Protein AF-A0A4W3HKN1-F1 (afdb_monomer)

Secondary structure (DSSP, 8-state):
-PPPP-----BGGG--HHHHHHHHHHHHHHTHHHHHHHHHHSTTS---HHHHHHHHHGGGSTT--HHHHHHHHHHHTT-BHHHHHHHHHHTT-HHHHHHHHTT-

Sequence (104 aa):
MAEIPHVPSLNISHLNEPLLNKLSHLLDQSGWRKLAEMASADKRFKISSEELNNCSLKVLTPEGSPTRNFLRLMADRGMTLRDLSGYLQALDHAEAIQLFRSAG

Radius of gyration: 13.01 Å; Cα contacts (8 Å, |Δi|>4): 102; chains: 1; bounding box: 37×24×34 Å

InterPro domains:
  IPR011029 Death-like domain superfamily [G3DSA:1.10.533.10] (11-104)
  IPR011029 Death-like domain superfamily [SSF47986] (7-101)

Nearest PDB structures (foldseek):
  8j5i-assembly1_B-2  TM=8.547E-01  e=3.532E-05  Homo sapiens
  1wh4-assembly1_A  TM=7.678E-01  e=7.095E-03  Mus musculus
  1d2z-assembly1_A  TM=8.800E-01  e=3.672E-02  Drosophila melanogaster

Foldseek 3Di:
DDDDPDQDQAQLVPDDPVLLVVLLVVCLVPNQVVLLVVLLVDPLSNDDPVQLVVLVCQVVPPPGGSNSSSSVSVSVSSRGSVNSLVSCVVVVVVVNNVSSVVVD

pLDDT: mean 81.12, std 12.62, range [35.62, 91.94]

Solvent-accessible surface area (backbone atoms only — not comparable to full-atom values): 5939 Å² total; per-residue (Å²): 130,83,80,75,75,86,61,56,78,46,47,48,74,74,56,54,68,74,60,50,50,55,48,26,58,54,27,62,75,71,41,42,65,63,49,48,56,57,40,32,72,38,84,74,48,57,62,53,75,64,57,53,48,58,20,57,55,25,61,79,39,99,87,35,48,29,30,53,48,46,51,49,61,36,25,79,57,61,37,21,44,39,59,54,46,52,53,35,57,75,67,68,37,60,70,64,51,50,55,63,64,71,72,110

Structure (mmCIF, N/CA/C/O backbone):
data_AF-A0A4W3HKN1-F1
#
_entry.id   AF-A0A4W3HKN1-F1
#
loop_
_atom_site.group_PDB
_atom_site.id
_atom_site.type_symbol
_atom_site.label_atom_id
_atom_site.label_alt_id
_atom_site.label_comp_id
_atom_site.label_asym_id
_atom_site.label_entity_id
_atom_site.label_seq_id
_atom_site.pdbx_PDB_ins_code
_atom_site.Cartn_x
_atom_site.Cartn_y
_atom_site.Cartn_z
_atom_site.occupancy
_atom_site.B_iso_or_equiv
_atom_site.auth_seq_id
_atom_site.auth_comp_id
_atom_site.auth_asym_id
_atom_site.auth_atom_id
_atom_site.pdbx_PDB_model_num
ATOM 1 N N . MET A 1 1 ? -19.415 9.904 -20.581 1.00 35.62 1 MET A N 1
ATOM 2 C CA . MET A 1 1 ? -19.109 9.158 -19.341 1.00 35.62 1 MET A CA 1
ATOM 3 C C . MET A 1 1 ? -18.158 8.050 -19.747 1.00 35.62 1 MET A C 1
ATOM 5 O O . MET A 1 1 ? -18.570 7.209 -20.528 1.00 35.62 1 MET A O 1
ATOM 9 N N . ALA A 1 2 ? -16.877 8.130 -19.384 1.00 39.12 2 ALA A N 1
ATOM 10 C CA . ALA A 1 2 ? -15.918 7.098 -19.774 1.00 39.12 2 ALA A CA 1
ATOM 11 C C . ALA A 1 2 ? -16.242 5.817 -18.998 1.00 39.12 2 ALA A C 1
ATOM 13 O O . ALA A 1 2 ? -16.227 5.832 -17.767 1.00 39.12 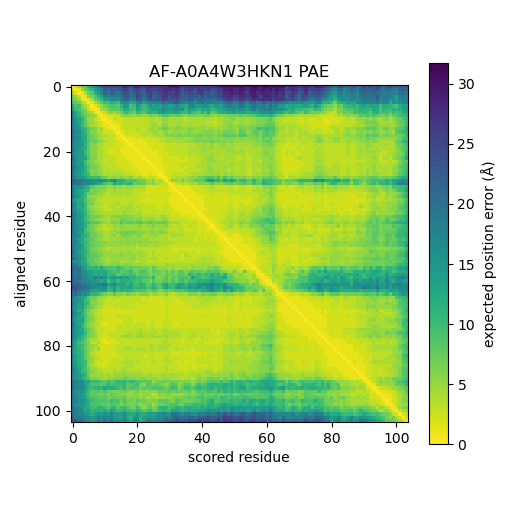2 ALA A O 1
ATOM 14 N N . GLU A 1 3 ? -16.583 4.744 -19.710 1.00 41.31 3 GLU A N 1
ATOM 15 C CA . GLU A 1 3 ? -16.674 3.410 -19.126 1.00 41.31 3 GLU A CA 1
ATOM 16 C C . GLU A 1 3 ? -15.322 3.084 -18.494 1.00 41.31 3 GLU A C 1
ATOM 18 O O . GLU A 1 3 ? -14.282 3.085 -19.155 1.00 41.31 3 GLU A O 1
ATOM 23 N N . ILE A 1 4 ? -15.325 2.879 -17.179 1.00 52.12 4 ILE A N 1
ATOM 24 C CA . ILE A 1 4 ? -14.143 2.408 -16.470 1.00 52.12 4 ILE A CA 1
ATOM 25 C C . ILE A 1 4 ? -13.943 0.966 -16.954 1.00 52.12 4 ILE A C 1
ATOM 27 O O . ILE A 1 4 ? -14.841 0.150 -16.727 1.00 52.12 4 ILE A O 1
ATOM 31 N N . PRO A 1 5 ? -12.828 0.631 -17.635 1.00 55.44 5 PRO A N 1
ATOM 32 C CA . PRO A 1 5 ? -12.578 -0.742 -18.055 1.00 55.44 5 PRO A CA 1
ATOM 33 C C . PRO A 1 5 ? -12.685 -1.654 -16.832 1.00 55.44 5 PRO A C 1
ATOM 35 O O . PRO A 1 5 ? -12.245 -1.275 -15.745 1.00 55.44 5 PRO A O 1
ATOM 38 N N . HIS A 1 6 ? -13.325 -2.815 -16.991 1.00 59.97 6 HIS A N 1
ATOM 39 C CA . HIS A 1 6 ? -13.639 -3.729 -15.896 1.00 59.97 6 HIS A CA 1
ATOM 40 C C . HIS A 1 6 ? -12.369 -4.155 -15.150 1.00 59.97 6 HIS A C 1
ATOM 42 O O . HIS A 1 6 ? -11.728 -5.140 -15.502 1.00 59.97 6 HIS A O 1
ATOM 48 N N . VAL A 1 7 ? -12.019 -3.430 -14.086 1.00 65.25 7 VAL A N 1
ATOM 49 C CA . VAL A 1 7 ? -10.973 -3.866 -13.167 1.00 65.25 7 VAL A CA 1
ATOM 50 C C . VAL A 1 7 ? -11.497 -5.125 -12.467 1.00 65.25 7 VAL A C 1
ATOM 52 O O . VAL A 1 7 ? -12.589 -5.080 -11.867 1.00 65.25 7 VAL A O 1
ATOM 55 N N . PRO A 1 8 ? -10.777 -6.257 -12.564 1.00 68.38 8 PRO A N 1
ATOM 56 C CA . PRO A 1 8 ? -11.217 -7.504 -11.964 1.00 68.38 8 PRO A CA 1
ATOM 57 C C . PRO A 1 8 ? -11.329 -7.337 -10.446 1.00 68.38 8 PRO A C 1
ATOM 59 O O . PRO A 1 8 ? -10.481 -6.721 -9.804 1.00 68.38 8 PRO A O 1
ATOM 62 N N . SER A 1 9 ? -12.367 -7.916 -9.844 1.00 76.69 9 SER A N 1
ATOM 63 C CA . SER A 1 9 ? -12.531 -7.993 -8.383 1.00 76.69 9 SER A CA 1
ATOM 64 C C . SER A 1 9 ? -11.643 -9.078 -7.758 1.00 76.69 9 SER A C 1
ATOM 66 O O . SER A 1 9 ? -12.001 -9.686 -6.754 1.00 76.69 9 SER A O 1
ATOM 68 N N . LEU A 1 10 ? -10.500 -9.358 -8.385 1.00 86.12 10 LEU A N 1
ATOM 69 C CA . LEU A 1 10 ? -9.534 -10.342 -7.926 1.00 86.12 10 LEU A CA 1
ATOM 70 C C . LEU A 1 10 ? -8.828 -9.805 -6.678 1.00 86.12 10 LEU A C 1
ATOM 72 O O . LEU A 1 10 ? -8.497 -8.618 -6.623 1.00 86.12 10 LEU A O 1
ATOM 76 N N . ASN A 1 11 ? -8.596 -10.668 -5.688 1.00 89.12 11 ASN A N 1
ATOM 77 C CA . ASN A 1 11 ? -7.795 -10.298 -4.525 1.00 89.12 11 ASN A CA 1
ATOM 78 C C . ASN A 1 11 ? -6.385 -9.896 -4.986 1.00 89.12 11 ASN A C 1
ATOM 80 O O . ASN A 1 11 ? -5.788 -10.556 -5.840 1.00 89.12 11 ASN A O 1
ATOM 84 N N . ILE A 1 12 ? -5.851 -8.816 -4.417 1.00 89.00 12 ILE A N 1
ATOM 85 C CA . ILE A 1 12 ? -4.508 -8.329 -4.738 1.00 89.00 12 ILE A CA 1
ATOM 86 C C . ILE A 1 12 ? -3.398 -9.346 -4.410 1.00 89.00 12 ILE A C 1
ATOM 88 O O . ILE A 1 12 ? -2.309 -9.236 -4.966 1.00 89.00 12 ILE A O 1
ATOM 92 N N . SER A 1 13 ? -3.653 -10.370 -3.585 1.00 86.75 13 SER A N 1
ATOM 93 C CA . SER A 1 13 ? -2.716 -11.488 -3.374 1.00 86.75 13 SER A CA 1
ATOM 94 C C . SER A 1 13 ? -2.425 -12.295 -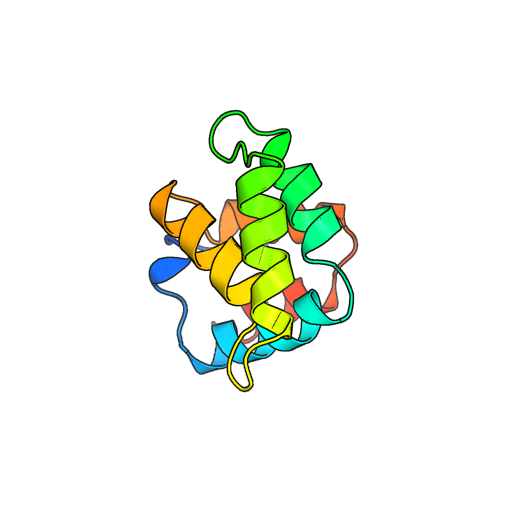4.642 1.00 86.75 13 SER A C 1
ATOM 96 O O . SER A 1 13 ? -1.399 -12.963 -4.704 1.00 86.75 13 SER A O 1
ATOM 98 N N . HIS A 1 14 ? -3.303 -12.246 -5.649 1.00 86.00 14 HIS A N 1
ATOM 99 C CA . HIS A 1 14 ? -3.138 -12.976 -6.910 1.00 86.00 14 HIS A CA 1
ATOM 100 C C . HIS A 1 14 ? -2.454 -12.125 -7.994 1.00 86.00 14 HIS A C 1
ATOM 102 O O . HIS A 1 14 ? -2.374 -12.542 -9.151 1.00 86.00 14 HIS A O 1
ATOM 108 N N . LEU A 1 15 ? -1.985 -10.918 -7.652 1.00 84.06 15 LEU A N 1
ATOM 109 C CA . LEU A 1 15 ? -1.191 -10.102 -8.565 1.00 84.06 15 LEU A CA 1
ATOM 110 C C . LEU A 1 15 ? 0.085 -10.848 -8.957 1.00 84.06 15 LEU A C 1
ATOM 112 O O . LEU A 1 15 ? 0.769 -11.426 -8.114 1.00 84.06 15 LEU A O 1
ATOM 116 N N . ASN A 1 16 ? 0.424 -10.804 -10.245 1.00 84.88 16 ASN A N 1
ATOM 117 C CA . ASN A 1 16 ? 1.685 -11.368 -10.700 1.00 84.88 16 ASN A CA 1
ATOM 118 C C . ASN A 1 16 ? 2.873 -10.558 -10.150 1.00 84.88 16 ASN A C 1
ATOM 120 O O . ASN A 1 16 ? 2.792 -9.348 -9.918 1.00 84.88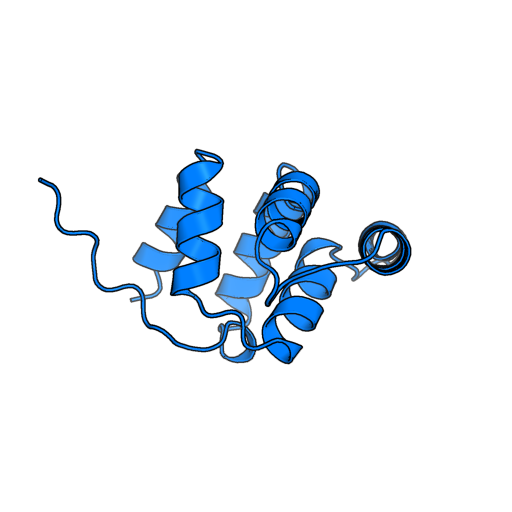 16 ASN A O 1
ATOM 124 N N . GLU A 1 17 ? 3.993 -11.247 -9.955 1.00 85.44 17 GLU A N 1
ATOM 125 C CA . GLU A 1 17 ? 5.176 -10.669 -9.322 1.00 85.44 17 GLU A CA 1
ATOM 126 C C . GLU A 1 17 ? 5.757 -9.454 -10.079 1.00 85.44 17 GLU A C 1
ATOM 128 O O . GLU A 1 17 ? 6.090 -8.461 -9.429 1.00 85.44 17 GLU A O 1
ATOM 133 N N . PRO A 1 18 ? 5.826 -9.436 -11.430 1.00 85.00 18 PRO A N 1
ATOM 134 C CA . PRO A 1 18 ? 6.298 -8.263 -12.169 1.00 85.00 18 PRO A CA 1
ATOM 135 C C . PRO A 1 18 ? 5.437 -7.010 -11.958 1.00 85.00 18 PRO A C 1
ATOM 137 O O . PRO A 1 18 ? 5.976 -5.909 -11.820 1.00 85.00 18 PRO A O 1
ATOM 140 N N . LEU A 1 19 ? 4.109 -7.158 -11.927 1.00 83.56 19 LEU A N 1
ATOM 141 C CA . LEU A 1 19 ? 3.176 -6.057 -11.688 1.00 83.56 19 LEU A CA 1
ATOM 142 C C . LEU A 1 19 ? 3.271 -5.569 -10.243 1.00 83.56 19 LEU A C 1
ATOM 144 O O . LEU A 1 19 ? 3.389 -4.364 -10.016 1.00 83.56 19 LEU A O 1
ATOM 148 N N . LEU A 1 20 ? 3.291 -6.496 -9.280 1.00 84.75 20 LEU A N 1
ATOM 149 C CA . LEU A 1 20 ? 3.474 -6.174 -7.867 1.00 84.75 20 LEU A CA 1
ATOM 150 C C . LEU A 1 20 ? 4.779 -5.402 -7.646 1.00 84.75 20 LEU A C 1
ATOM 152 O O . LEU A 1 20 ? 4.790 -4.422 -6.904 1.00 84.75 20 LEU A O 1
ATOM 156 N N . ASN A 1 21 ? 5.861 -5.789 -8.325 1.00 86.75 21 ASN A N 1
ATOM 157 C CA . ASN A 1 21 ? 7.152 -5.124 -8.200 1.00 86.75 21 ASN A CA 1
ATOM 158 C C . ASN A 1 21 ? 7.128 -3.682 -8.729 1.00 86.75 21 ASN A C 1
ATOM 160 O O . ASN A 1 21 ? 7.593 -2.772 -8.046 1.00 86.75 21 ASN A O 1
ATOM 164 N N . LYS A 1 22 ? 6.535 -3.454 -9.910 1.00 86.50 22 LYS A N 1
ATOM 165 C CA . LYS A 1 22 ? 6.390 -2.105 -10.488 1.00 86.50 22 LYS A CA 1
ATOM 166 C C . LYS A 1 22 ? 5.521 -1.197 -9.617 1.00 86.50 22 LYS A C 1
ATOM 168 O O . LYS A 1 22 ? 5.907 -0.063 -9.346 1.00 86.50 22 LYS A O 1
ATOM 173 N N . LEU A 1 23 ? 4.379 -1.706 -9.149 1.00 85.56 23 LEU A N 1
ATOM 174 C CA . LEU A 1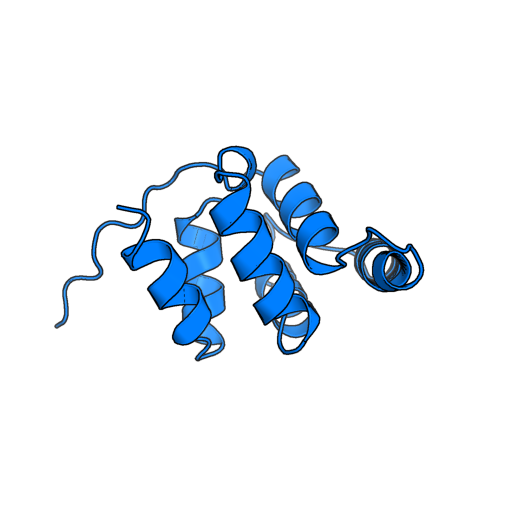 23 ? 3.482 -0.974 -8.247 1.00 85.56 23 LEU A CA 1
ATOM 175 C C . LEU A 1 23 ? 4.182 -0.603 -6.944 1.00 85.56 23 LEU A C 1
ATOM 177 O O . LEU A 1 23 ? 4.092 0.536 -6.496 1.00 85.56 23 LEU A O 1
ATOM 181 N N . SER A 1 24 ? 4.900 -1.562 -6.364 1.00 87.88 24 SER A N 1
ATOM 182 C CA . SER A 1 24 ? 5.632 -1.358 -5.118 1.00 87.88 24 SER A CA 1
ATOM 183 C C . SER A 1 24 ? 6.699 -0.283 -5.272 1.00 87.88 24 SER A C 1
ATOM 185 O O . SER A 1 24 ? 6.751 0.630 -4.459 1.00 87.88 24 SER A O 1
ATOM 187 N N . HIS A 1 25 ? 7.471 -0.318 -6.360 1.00 86.50 25 HIS A N 1
ATOM 188 C CA . HIS A 1 25 ? 8.479 0.701 -6.641 1.00 86.50 25 HIS A CA 1
ATOM 189 C C . HIS A 1 25 ? 7.873 2.107 -6.793 1.00 86.50 25 HIS A C 1
ATOM 191 O O . HIS A 1 25 ? 8.409 3.066 -6.242 1.00 86.50 25 HIS A O 1
ATOM 197 N N . LEU A 1 26 ? 6.754 2.249 -7.514 1.00 86.38 26 LEU A N 1
ATOM 198 C CA . LEU A 1 26 ? 6.086 3.549 -7.673 1.00 86.38 26 LEU A CA 1
ATOM 199 C C . LEU A 1 26 ? 5.563 4.096 -6.337 1.00 86.38 26 LEU A C 1
ATOM 201 O O . LEU A 1 26 ? 5.760 5.269 -6.006 1.00 86.38 26 LEU A O 1
ATOM 205 N N . LEU A 1 27 ? 4.885 3.248 -5.562 1.00 86.44 27 LEU A N 1
ATOM 206 C CA . LEU A 1 27 ? 4.192 3.663 -4.343 1.00 86.44 27 LEU A CA 1
ATOM 207 C C . LEU A 1 27 ? 5.130 3.851 -3.151 1.00 86.44 27 LEU A C 1
ATOM 209 O O . LEU A 1 27 ? 4.864 4.733 -2.326 1.00 86.44 27 LEU A O 1
ATOM 213 N N . ASP A 1 28 ? 6.235 3.104 -3.092 1.00 86.81 28 ASP A N 1
ATOM 214 C CA . ASP A 1 28 ? 7.283 3.286 -2.083 1.00 86.81 28 ASP A CA 1
ATOM 215 C C . ASP A 1 28 ? 7.883 4.692 -2.150 1.00 86.81 28 ASP A C 1
ATOM 217 O O . ASP A 1 28 ? 8.190 5.279 -1.113 1.00 86.81 28 ASP A O 1
ATOM 221 N N . GLN A 1 29 ? 7.987 5.259 -3.356 1.00 80.12 29 GLN A N 1
ATOM 222 C CA . GLN A 1 29 ? 8.546 6.591 -3.574 1.00 80.12 29 GLN A CA 1
ATOM 223 C C . GLN A 1 29 ? 7.532 7.725 -3.385 1.00 80.12 29 GLN A C 1
ATOM 225 O O . GLN A 1 29 ? 7.942 8.849 -3.099 1.00 80.12 29 GLN A O 1
ATOM 230 N N . SER A 1 30 ? 6.227 7.481 -3.561 1.00 70.69 30 SER A N 1
ATOM 231 C CA . SER A 1 30 ? 5.301 8.599 -3.806 1.00 70.69 30 SER A CA 1
ATOM 232 C C . SER A 1 30 ? 3.887 8.497 -3.228 1.00 70.69 30 SER A C 1
ATOM 234 O O . SER A 1 30 ? 3.113 9.446 -3.393 1.00 70.69 30 SER A O 1
ATOM 236 N N . GLY A 1 31 ? 3.490 7.423 -2.530 1.00 79.94 31 GLY A N 1
ATOM 237 C CA . GLY A 1 31 ? 2.066 7.355 -2.171 1.00 79.94 31 GLY A CA 1
ATOM 238 C C . GLY A 1 31 ? 1.568 6.311 -1.192 1.00 79.94 31 GLY A C 1
ATOM 239 O O . GLY A 1 31 ? 0.422 6.437 -0.765 1.00 79.94 31 GLY A O 1
ATOM 240 N N . TRP A 1 32 ? 2.362 5.322 -0.782 1.00 87.94 32 TRP A N 1
ATOM 241 C CA . TRP A 1 32 ? 1.818 4.201 -0.006 1.00 87.94 32 TRP A CA 1
ATOM 242 C C . TRP A 1 32 ? 1.203 4.614 1.348 1.00 87.94 32 TRP A C 1
ATOM 244 O O . TRP A 1 32 ? 0.211 4.025 1.767 1.00 87.94 32 TRP A O 1
ATOM 254 N N . ARG A 1 33 ? 1.720 5.663 2.010 1.00 88.81 33 ARG A N 1
ATOM 255 C CA . ARG A 1 33 ? 1.131 6.189 3.260 1.00 88.81 33 ARG A CA 1
ATOM 256 C C . ARG A 1 33 ? -0.239 6.819 3.043 1.00 88.81 33 ARG A C 1
ATOM 258 O O . ARG A 1 33 ? -1.171 6.491 3.763 1.00 88.81 33 ARG A O 1
ATOM 265 N N . LYS A 1 34 ? -0.374 7.671 2.021 1.00 88.81 34 LYS A N 1
ATOM 266 C CA . LYS A 1 34 ? -1.664 8.280 1.661 1.00 88.81 34 LYS A CA 1
ATOM 267 C C . LYS A 1 34 ? -2.669 7.211 1.234 1.00 88.81 34 LYS A C 1
ATOM 269 O O . LYS A 1 34 ? -3.835 7.274 1.605 1.00 88.81 34 LYS A O 1
ATOM 274 N N . LEU A 1 35 ? -2.201 6.195 0.506 1.00 89.38 35 LEU A N 1
ATOM 275 C CA . LEU A 1 35 ? -3.000 5.025 0.147 1.00 89.38 35 LEU A CA 1
ATOM 276 C C . LEU A 1 35 ? -3.498 4.283 1.389 1.00 89.38 35 LEU A C 1
ATOM 278 O O . LEU A 1 35 ? -4.673 3.939 1.465 1.00 89.38 35 LEU A O 1
ATOM 282 N N . ALA A 1 36 ? -2.628 4.073 2.372 1.00 90.38 36 ALA A N 1
ATOM 283 C CA . ALA A 1 36 ? -2.988 3.397 3.605 1.00 90.38 36 ALA A CA 1
ATOM 284 C C . ALA A 1 36 ? -3.933 4.230 4.488 1.00 90.38 36 ALA A C 1
ATOM 286 O O . ALA A 1 36 ? -4.864 3.672 5.060 1.00 90.38 36 ALA A O 1
ATOM 287 N N . GLU A 1 37 ? -3.762 5.553 4.554 1.00 89.75 37 GLU A N 1
ATOM 288 C CA . GLU A 1 37 ? -4.702 6.470 5.217 1.00 89.75 37 GLU A CA 1
ATOM 289 C C . GLU A 1 37 ? -6.096 6.402 4.581 1.00 89.75 37 GLU A C 1
ATOM 291 O O . GLU A 1 37 ? -7.096 6.258 5.285 1.00 89.75 37 GLU A O 1
ATOM 296 N N . MET A 1 38 ? -6.161 6.432 3.247 1.00 89.00 38 MET A N 1
ATOM 297 C CA . MET A 1 38 ? -7.411 6.297 2.500 1.00 89.00 38 MET A CA 1
ATOM 298 C C . MET A 1 38 ? -8.071 4.934 2.691 1.00 89.00 38 MET A C 1
ATOM 300 O O . MET A 1 38 ? -9.276 4.866 2.929 1.00 89.00 38 MET A O 1
ATOM 304 N N . ALA A 1 39 ? -7.293 3.854 2.622 1.00 88.75 39 ALA A N 1
ATOM 305 C CA . ALA A 1 39 ? -7.793 2.513 2.893 1.00 88.75 39 ALA A CA 1
ATOM 306 C C . ALA A 1 39 ? -8.326 2.410 4.332 1.00 88.75 39 ALA A C 1
ATOM 308 O O . ALA A 1 39 ? -9.388 1.835 4.547 1.00 88.75 39 ALA A O 1
ATOM 309 N N . SER A 1 40 ? -7.666 3.048 5.307 1.00 88.31 40 SER A N 1
ATOM 310 C CA . SER A 1 40 ? -8.091 3.030 6.714 1.00 88.31 40 SER A CA 1
ATOM 311 C C . SER A 1 40 ? -9.429 3.733 6.975 1.00 88.31 40 SER A C 1
ATOM 313 O O . SER A 1 40 ? -10.072 3.477 7.996 1.00 88.31 40 SER A O 1
ATOM 315 N N . ALA A 1 41 ? -9.878 4.603 6.062 1.00 87.94 41 ALA A N 1
ATOM 316 C CA . ALA A 1 41 ? -11.212 5.197 6.125 1.00 87.94 41 ALA A CA 1
ATOM 317 C C . ALA A 1 41 ? -12.325 4.164 5.851 1.00 87.94 41 ALA A C 1
ATOM 319 O O . ALA A 1 41 ? -13.449 4.325 6.334 1.00 87.94 41 ALA A O 1
ATOM 320 N N . ASP A 1 42 ? -12.019 3.084 5.121 1.00 86.81 42 ASP A N 1
ATOM 321 C CA . ASP A 1 42 ? -12.903 1.931 4.968 1.00 86.81 42 ASP A CA 1
ATOM 322 C C . ASP A 1 42 ? -12.746 0.997 6.178 1.00 86.81 42 ASP A C 1
ATOM 324 O O . ASP A 1 42 ? -11.662 0.499 6.487 1.00 86.81 42 ASP A O 1
ATOM 328 N N . LYS A 1 43 ? -13.859 0.700 6.860 1.00 86.88 43 LYS A N 1
ATOM 329 C CA . LYS A 1 43 ? -13.872 -0.193 8.031 1.00 86.88 43 LYS A CA 1
ATOM 330 C C . LYS A 1 43 ? -13.307 -1.584 7.725 1.00 86.88 43 LYS A C 1
ATOM 332 O O . LYS A 1 43 ? -12.820 -2.235 8.646 1.00 86.88 43 LYS A O 1
ATOM 337 N N . ARG A 1 44 ? -13.364 -2.033 6.466 1.00 89.19 44 ARG A N 1
ATOM 338 C CA . ARG A 1 44 ? -12.816 -3.321 6.007 1.00 89.19 44 ARG A CA 1
ATOM 339 C C . ARG A 1 44 ? -11.289 -3.334 5.984 1.00 89.19 44 ARG A C 1
ATOM 341 O O . ARG A 1 44 ? -10.682 -4.369 6.236 1.00 89.19 44 ARG A O 1
ATOM 348 N N . PHE A 1 45 ? -10.674 -2.188 5.711 1.00 90.25 45 PHE A N 1
ATOM 349 C CA . PHE A 1 45 ? -9.230 -2.056 5.498 1.00 90.25 45 PHE A CA 1
ATOM 350 C C . PHE A 1 45 ? -8.554 -1.200 6.562 1.00 90.25 45 PHE A C 1
ATOM 352 O O . PHE A 1 45 ? -7.440 -0.715 6.370 1.00 90.25 45 PHE A O 1
ATOM 359 N N . LYS A 1 46 ? -9.217 -1.051 7.713 1.00 90.00 46 LYS A N 1
ATOM 360 C CA . LYS A 1 46 ? -8.675 -0.340 8.861 1.00 90.00 46 LYS A CA 1
ATOM 361 C C . LYS A 1 46 ? -7.282 -0.873 9.194 1.00 90.00 46 LYS A C 1
ATOM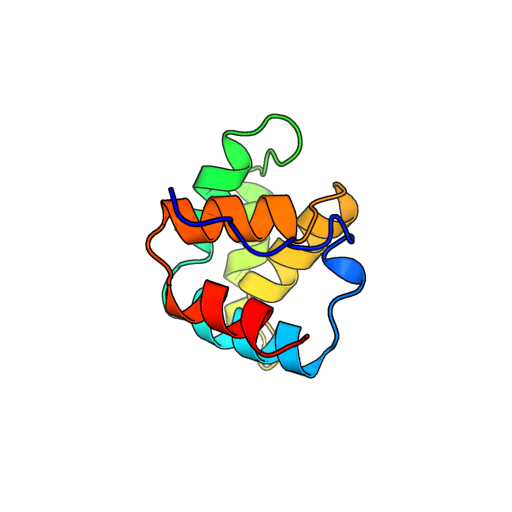 363 O O . LYS A 1 46 ? -7.103 -2.067 9.457 1.00 90.00 46 LYS A O 1
ATOM 368 N N . ILE A 1 47 ? -6.323 0.044 9.201 1.00 89.25 47 ILE A N 1
ATOM 369 C CA . ILE A 1 47 ? -4.934 -0.209 9.563 1.00 89.25 47 ILE A CA 1
ATOM 370 C C . ILE A 1 47 ? -4.593 0.614 10.804 1.00 89.25 47 ILE A C 1
ATOM 372 O O . ILE A 1 47 ? -4.957 1.790 10.909 1.00 89.25 47 ILE A O 1
ATOM 376 N N . SER A 1 48 ? -3.953 -0.020 11.782 1.00 89.88 48 SER A N 1
ATOM 377 C CA . SER A 1 48 ? -3.505 0.664 12.992 1.00 89.88 48 SER A CA 1
ATOM 378 C C . SER A 1 48 ? -2.222 1.459 12.736 1.00 89.88 48 SER A C 1
ATOM 380 O O . SER A 1 48 ? -1.464 1.185 11.802 1.00 89.88 48 SER A O 1
ATOM 382 N N . SER A 1 49 ? -1.935 2.430 13.603 1.00 87.62 49 SER A N 1
ATOM 383 C CA . SER A 1 49 ? -0.669 3.170 13.560 1.00 87.62 49 SER A CA 1
ATOM 384 C C . SER A 1 49 ? 0.545 2.248 13.731 1.00 87.62 49 SER A C 1
ATOM 386 O O . SER A 1 49 ? 1.597 2.504 13.152 1.00 87.62 49 SER A O 1
ATOM 388 N N . GLU A 1 50 ? 0.399 1.159 14.492 1.00 88.56 50 GLU A N 1
ATOM 389 C CA . GLU A 1 50 ? 1.445 0.152 14.685 1.00 88.56 50 GLU A CA 1
ATOM 390 C C . GLU A 1 50 ? 1.710 -0.637 13.396 1.00 88.56 50 GLU A C 1
ATOM 392 O O . GLU A 1 50 ? 2.856 -0.790 12.984 1.00 88.56 50 GLU A O 1
ATOM 397 N N . GLU A 1 51 ? 0.659 -1.072 12.700 1.00 89.44 51 GLU A N 1
ATOM 398 C CA . GLU A 1 51 ? 0.778 -1.772 11.417 1.00 89.44 51 GLU A CA 1
ATOM 399 C C . GLU A 1 51 ? 1.380 -0.874 10.325 1.00 89.44 51 GLU A C 1
ATOM 401 O O . GLU A 1 51 ? 2.240 -1.314 9.559 1.00 89.44 51 GLU A O 1
ATOM 406 N N . LEU A 1 52 ? 0.988 0.405 10.287 1.00 88.31 52 LEU A N 1
ATOM 407 C CA . LEU A 1 52 ? 1.598 1.421 9.421 1.00 88.31 52 LEU A CA 1
ATOM 408 C C . LEU A 1 52 ? 3.086 1.621 9.723 1.00 88.31 52 LEU A C 1
ATOM 410 O O . LEU A 1 52 ? 3.908 1.737 8.807 1.00 88.31 52 LEU A O 1
ATOM 414 N N . ASN A 1 53 ? 3.450 1.655 11.004 1.00 89.31 53 ASN A N 1
ATOM 415 C CA . ASN A 1 53 ? 4.843 1.750 11.411 1.00 89.31 53 ASN A CA 1
ATOM 416 C C . ASN A 1 53 ? 5.625 0.500 10.978 1.00 89.31 53 ASN A C 1
ATOM 418 O O . ASN A 1 53 ? 6.683 0.622 10.368 1.00 89.31 53 ASN A O 1
ATOM 422 N N . ASN A 1 54 ? 5.063 -0.695 11.173 1.00 86.69 54 ASN A N 1
ATOM 423 C CA . ASN A 1 54 ? 5.671 -1.957 10.747 1.00 86.69 54 ASN A CA 1
ATOM 424 C C . ASN A 1 54 ? 5.887 -2.029 9.228 1.00 86.69 54 ASN A C 1
ATOM 426 O O . ASN A 1 54 ? 6.935 -2.504 8.787 1.00 86.69 54 ASN A O 1
ATOM 430 N N . CYS A 1 55 ? 4.947 -1.509 8.430 1.00 86.44 55 CYS A N 1
ATOM 431 C CA . CYS A 1 55 ? 5.141 -1.354 6.987 1.00 86.44 55 CYS A CA 1
ATOM 432 C C . CYS A 1 55 ? 6.303 -0.398 6.694 1.00 86.44 55 CYS A C 1
ATOM 434 O O . CYS A 1 55 ? 7.191 -0.731 5.913 1.00 86.44 55 CYS A O 1
ATOM 436 N N . SER A 1 56 ? 6.344 0.759 7.367 1.00 85.38 56 SER A N 1
ATOM 437 C CA . SER A 1 56 ? 7.409 1.755 7.184 1.00 85.38 56 SER A CA 1
ATOM 438 C C . SER A 1 56 ? 8.792 1.181 7.483 1.00 85.38 56 SER A C 1
ATOM 440 O O . SER A 1 56 ? 9.731 1.457 6.744 1.00 85.38 56 SER A O 1
ATOM 442 N N . LEU A 1 57 ? 8.920 0.348 8.519 1.00 85.62 57 LEU A N 1
ATOM 443 C CA . LEU A 1 57 ? 10.189 -0.267 8.913 1.00 85.62 57 LEU A CA 1
ATOM 444 C C . LEU A 1 57 ? 10.759 -1.215 7.849 1.00 85.62 57 LEU A C 1
ATOM 446 O O . LEU A 1 57 ? 11.956 -1.488 7.873 1.00 85.62 57 LEU A O 1
ATOM 450 N N . LYS A 1 58 ? 9.958 -1.697 6.888 1.00 81.19 58 LYS A N 1
ATOM 451 C CA . LYS A 1 58 ? 10.466 -2.572 5.819 1.00 81.19 58 LYS A CA 1
ATOM 452 C C . LYS A 1 58 ? 11.455 -1.881 4.891 1.00 81.19 58 LYS A C 1
ATOM 454 O O . LYS A 1 58 ? 12.342 -2.566 4.401 1.00 81.19 58 LYS A O 1
ATOM 459 N N . VAL A 1 59 ? 11.412 -0.554 4.766 1.00 80.12 59 VAL A N 1
ATOM 460 C CA . VAL A 1 59 ? 12.436 0.207 4.023 1.00 80.12 59 VAL A CA 1
ATOM 461 C C . VAL A 1 59 ? 13.850 0.013 4.589 1.00 80.12 59 VAL A C 1
ATOM 463 O O . VAL A 1 59 ? 14.835 0.233 3.895 1.00 80.12 59 VAL A O 1
ATOM 466 N N . LEU A 1 60 ? 13.960 -0.402 5.856 1.00 74.56 60 LEU A N 1
ATOM 467 C CA . LEU A 1 60 ? 15.237 -0.675 6.515 1.00 74.5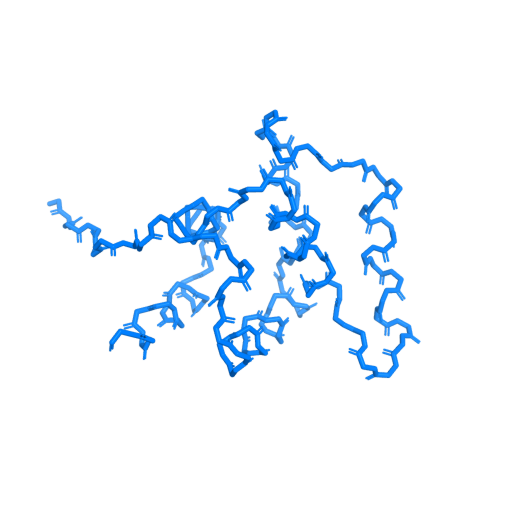6 60 LEU A CA 1
ATOM 468 C C . LEU A 1 60 ? 15.820 -2.043 6.135 1.00 74.56 60 LEU A C 1
ATOM 470 O O . LEU A 1 60 ? 16.943 -2.352 6.525 1.00 74.56 60 LEU A O 1
ATOM 474 N N . THR A 1 61 ? 15.067 -2.877 5.412 1.00 71.00 61 THR A N 1
ATOM 475 C CA . THR A 1 61 ? 15.547 -4.175 4.925 1.00 71.00 61 THR A CA 1
ATOM 476 C C . THR A 1 61 ? 15.914 -4.078 3.442 1.00 71.00 61 THR A C 1
ATOM 478 O O . THR A 1 61 ? 15.184 -3.416 2.705 1.00 71.00 61 THR A O 1
ATOM 481 N N . PRO A 1 62 ? 17.002 -4.727 2.985 1.00 56.88 62 PRO A N 1
ATOM 482 C CA . PRO A 1 62 ? 17.500 -4.579 1.611 1.00 56.88 62 PRO A CA 1
ATOM 483 C C . PRO A 1 62 ? 16.477 -4.978 0.536 1.00 56.88 62 PRO A C 1
ATOM 485 O O . PRO A 1 62 ? 16.480 -4.434 -0.564 1.00 56.88 62 PRO A O 1
ATOM 488 N N . GLU A 1 63 ? 15.571 -5.898 0.867 1.00 63.09 63 GLU A N 1
ATOM 489 C CA . GLU A 1 63 ? 14.507 -6.404 -0.004 1.00 63.09 63 GLU A CA 1
ATOM 490 C C . GLU A 1 63 ? 13.119 -5.849 0.365 1.00 63.09 63 GLU A C 1
ATOM 492 O O . GLU A 1 63 ? 12.099 -6.239 -0.214 1.00 63.09 63 GLU A O 1
ATOM 497 N N . GLY A 1 64 ? 13.036 -4.991 1.384 1.00 74.56 64 GLY A N 1
ATOM 498 C CA . GLY A 1 64 ? 11.765 -4.606 1.976 1.00 74.56 64 GLY A CA 1
ATOM 499 C C . GLY A 1 64 ? 11.137 -3.387 1.335 1.00 74.56 64 GLY A C 1
ATOM 500 O O . GLY A 1 64 ? 11.607 -2.263 1.457 1.00 74.56 64 GLY A O 1
ATOM 501 N N . SER A 1 65 ? 9.972 -3.624 0.749 1.00 84.06 65 SER A N 1
ATOM 502 C CA . SER A 1 65 ? 9.063 -2.584 0.293 1.00 84.06 65 SER A CA 1
ATOM 503 C C . SER A 1 65 ? 7.954 -2.364 1.331 1.00 84.06 65 SER A C 1
ATOM 505 O O . SER A 1 65 ? 7.205 -3.310 1.630 1.00 84.06 65 SER A O 1
ATOM 507 N N . PRO A 1 66 ? 7.807 -1.144 1.884 1.00 88.25 66 PRO A N 1
ATOM 508 C CA . PRO A 1 66 ? 6.646 -0.770 2.685 1.00 88.25 66 PRO A CA 1
ATOM 509 C C . PRO A 1 66 ? 5.323 -1.036 1.965 1.00 88.25 66 PRO A C 1
ATOM 511 O O . PRO A 1 66 ? 4.396 -1.582 2.566 1.00 88.25 66 PRO A O 1
ATOM 514 N N . THR A 1 67 ? 5.263 -0.751 0.661 1.00 90.44 67 THR A N 1
ATOM 515 C CA . THR A 1 67 ? 4.092 -1.026 -0.173 1.00 90.44 67 THR A CA 1
ATOM 516 C C . THR A 1 67 ? 3.794 -2.515 -0.245 1.00 90.44 67 THR A C 1
ATOM 518 O O . THR A 1 67 ? 2.648 -2.898 -0.041 1.00 90.44 67 THR A O 1
ATOM 521 N N . ARG A 1 68 ? 4.784 -3.390 -0.480 1.00 87.94 68 ARG A N 1
ATOM 522 C CA . ARG A 1 68 ? 4.537 -4.847 -0.510 1.00 87.94 68 ARG A CA 1
ATOM 523 C C . ARG A 1 68 ? 3.959 -5.355 0.802 1.00 87.94 68 ARG A C 1
ATOM 525 O O . ARG A 1 68 ? 3.093 -6.227 0.795 1.00 87.94 68 ARG A O 1
ATOM 532 N N . ASN A 1 69 ? 4.452 -4.842 1.928 1.00 88.88 69 ASN A N 1
ATOM 533 C CA . ASN A 1 69 ? 3.954 -5.248 3.236 1.00 88.88 69 ASN A CA 1
ATOM 534 C C . ASN A 1 69 ? 2.513 -4.773 3.456 1.00 88.88 69 ASN A C 1
ATOM 536 O O . ASN A 1 69 ? 1.663 -5.575 3.837 1.00 88.88 69 ASN A O 1
ATOM 540 N N . PHE A 1 70 ? 2.231 -3.517 3.104 1.00 91.31 70 PHE A N 1
ATOM 541 C CA . PHE A 1 70 ? 0.883 -2.962 3.113 1.00 91.31 70 PHE A CA 1
ATOM 542 C C . PHE A 1 70 ? -0.072 -3.763 2.215 1.00 91.31 70 PHE A C 1
ATOM 544 O O . PHE A 1 70 ? -1.117 -4.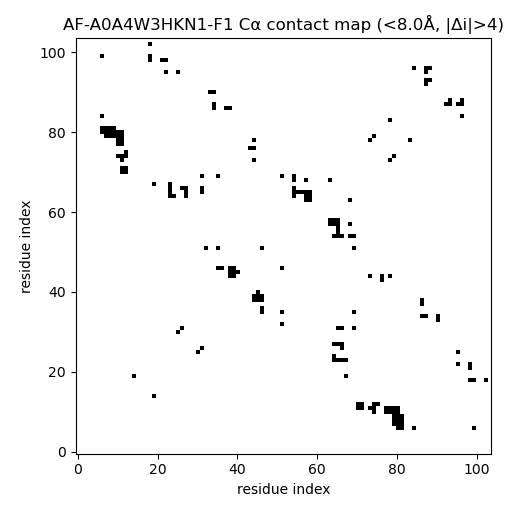208 2.677 1.00 91.31 70 PHE A O 1
ATOM 551 N N . LEU A 1 71 ? 0.300 -4.019 0.957 1.00 89.94 71 LEU A N 1
ATOM 552 C CA . LEU A 1 71 ? -0.520 -4.785 0.018 1.00 89.94 71 LEU A CA 1
ATOM 553 C C . LEU A 1 71 ? -0.785 -6.202 0.531 1.00 89.94 71 LEU A C 1
ATOM 555 O O . LEU A 1 71 ? -1.902 -6.681 0.401 1.00 89.94 71 LEU A O 1
ATOM 559 N N . ARG A 1 72 ? 0.186 -6.857 1.180 1.00 88.62 72 ARG A N 1
ATOM 560 C CA . ARG A 1 72 ? -0.034 -8.166 1.813 1.00 88.62 72 ARG A CA 1
ATOM 561 C C . ARG A 1 72 ? -1.062 -8.089 2.945 1.00 88.62 72 ARG A C 1
ATOM 563 O O . ARG A 1 72 ? -2.024 -8.845 2.933 1.00 88.62 72 ARG A O 1
ATOM 570 N N . LEU A 1 73 ? -0.911 -7.129 3.859 1.00 90.50 73 LEU A N 1
ATOM 571 C CA . LEU A 1 73 ? -1.859 -6.902 4.959 1.00 90.50 73 LEU A CA 1
ATOM 572 C C . LEU A 1 73 ? -3.278 -6.611 4.461 1.00 90.50 73 LEU A C 1
ATOM 574 O O . LEU A 1 73 ? -4.260 -6.980 5.107 1.00 90.50 73 LEU A O 1
ATOM 578 N N . MET A 1 74 ? -3.390 -5.910 3.338 1.00 91.88 74 MET A N 1
ATOM 579 C CA . MET A 1 74 ? -4.667 -5.613 2.707 1.00 91.88 74 MET A CA 1
ATOM 580 C C . MET A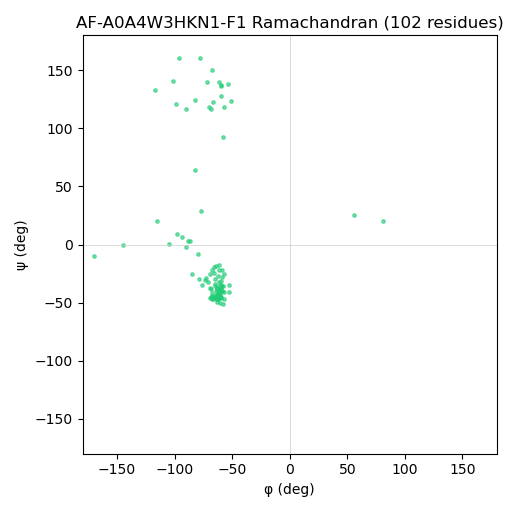 1 74 ? -5.235 -6.824 1.961 1.00 91.88 74 MET A C 1
ATOM 582 O O . MET A 1 74 ? -6.445 -7.040 1.987 1.00 91.88 74 MET A O 1
ATOM 586 N N . ALA A 1 75 ? -4.383 -7.651 1.355 1.00 90.12 75 ALA A N 1
ATOM 587 C CA . ALA A 1 75 ? -4.784 -8.894 0.706 1.00 90.12 75 ALA A CA 1
ATOM 588 C C . ALA A 1 75 ? -5.396 -9.883 1.703 1.00 90.12 75 ALA A C 1
ATOM 590 O O . ALA A 1 75 ? -6.441 -10.474 1.423 1.00 90.12 75 ALA A O 1
ATOM 591 N N . ASP A 1 76 ? -4.790 -9.991 2.890 1.00 90.31 76 ASP A N 1
ATOM 592 C CA . ASP A 1 76 ? -5.284 -10.812 4.003 1.00 90.31 76 ASP A CA 1
ATOM 593 C C . ASP A 1 76 ? -6.666 -10.337 4.493 1.00 90.31 76 ASP A C 1
ATOM 595 O O . ASP A 1 76 ? -7.475 -11.129 4.972 1.00 90.31 76 ASP A O 1
ATOM 599 N N . ARG A 1 77 ? -6.974 -9.044 4.313 1.00 91.94 77 ARG A N 1
ATOM 600 C CA . ARG A 1 77 ? -8.286 -8.429 4.589 1.00 91.94 77 ARG A CA 1
ATOM 601 C C . ARG A 1 77 ? -9.258 -8.493 3.405 1.00 91.94 77 ARG A C 1
ATOM 603 O O . ARG A 1 77 ? -10.360 -7.953 3.484 1.00 91.94 77 ARG A O 1
ATOM 610 N N . GLY A 1 78 ? -8.869 -9.128 2.302 1.00 90.06 78 GLY A N 1
ATOM 611 C CA . GLY A 1 78 ? -9.710 -9.283 1.118 1.00 90.06 78 GLY A CA 1
ATOM 612 C C . GLY A 1 78 ? -9.741 -8.072 0.187 1.00 90.06 78 GLY A C 1
ATOM 613 O O . GLY A 1 78 ? -10.682 -7.953 -0.595 1.00 90.06 78 GLY A O 1
ATOM 614 N N . MET A 1 79 ? -8.752 -7.172 0.249 1.00 91.75 79 MET A N 1
ATOM 615 C CA . MET A 1 79 ? -8.674 -6.043 -0.680 1.00 91.75 79 MET A CA 1
ATOM 616 C C . MET A 1 79 ? -8.584 -6.549 -2.117 1.00 91.75 79 MET A C 1
ATOM 618 O O . MET A 1 79 ? -7.735 -7.377 -2.462 1.00 91.75 79 MET A O 1
ATOM 622 N N . THR A 1 80 ? -9.465 -6.035 -2.968 1.00 90.81 80 THR A N 1
ATOM 623 C CA . THR A 1 80 ? -9.475 -6.386 -4.384 1.00 90.81 80 THR A CA 1
ATOM 624 C C . THR A 1 80 ? -8.717 -5.359 -5.213 1.00 90.81 80 THR A C 1
ATOM 626 O O . THR A 1 80 ? -8.527 -4.207 -4.821 1.00 90.81 80 THR A O 1
ATOM 629 N N . LEU A 1 81 ? -8.327 -5.768 -6.416 1.00 86.81 81 LEU A N 1
ATOM 630 C CA . LEU A 1 81 ? -7.771 -4.897 -7.451 1.00 86.81 81 LEU A CA 1
ATOM 631 C C . LEU A 1 81 ? -8.667 -3.686 -7.743 1.00 86.81 81 LEU A C 1
ATOM 633 O O . LEU A 1 81 ? -8.165 -2.592 -8.001 1.00 86.81 81 LEU A O 1
ATOM 637 N N . ARG A 1 82 ? -9.989 -3.867 -7.661 1.00 86.44 82 ARG A N 1
ATOM 638 C CA . ARG A 1 82 ? -10.975 -2.792 -7.800 1.00 86.44 82 ARG A CA 1
ATOM 639 C C . ARG A 1 82 ? -10.891 -1.785 -6.656 1.00 86.44 82 ARG A C 1
ATOM 641 O O . ARG A 1 82 ? -10.877 -0.591 -6.938 1.00 86.44 82 ARG A O 1
ATOM 648 N N . ASP A 1 83 ? -10.823 -2.252 -5.407 1.00 90.00 83 ASP A N 1
ATOM 649 C CA . ASP A 1 83 ? -10.677 -1.366 -4.244 1.00 90.00 83 ASP A CA 1
ATOM 650 C C . ASP A 1 83 ? -9.369 -0.563 -4.364 1.00 90.00 83 ASP A C 1
ATOM 652 O O . ASP A 1 83 ? -9.386 0.666 -4.327 1.00 90.00 83 ASP A O 1
ATOM 656 N N . LEU A 1 84 ? -8.249 -1.251 -4.630 1.00 88.56 84 LEU A N 1
ATOM 657 C CA . LEU A 1 84 ? -6.932 -0.633 -4.812 1.00 88.56 84 LEU A CA 1
ATOM 658 C C . LEU A 1 84 ? -6.930 0.416 -5.935 1.00 88.56 84 LEU A C 1
ATOM 660 O O . LEU A 1 84 ? -6.441 1.528 -5.743 1.00 88.56 84 LEU A O 1
ATOM 664 N N . SER A 1 85 ? -7.508 0.087 -7.093 1.00 86.12 85 SER A N 1
ATOM 665 C CA . SER A 1 85 ? -7.604 1.016 -8.226 1.00 86.12 85 SER A CA 1
ATOM 666 C C . SER A 1 85 ? -8.456 2.239 -7.888 1.00 86.12 85 SER A C 1
ATOM 668 O O . SER A 1 85 ? -8.104 3.348 -8.281 1.00 86.12 85 SER A O 1
ATOM 670 N N . GLY A 1 86 ? -9.540 2.059 -7.125 1.00 87.44 86 GLY A N 1
ATOM 671 C CA . GLY A 1 86 ? -10.378 3.159 -6.649 1.00 87.44 86 GLY A CA 1
ATOM 672 C C . GLY A 1 86 ? -9.614 4.126 -5.743 1.00 87.44 86 GLY A C 1
ATOM 673 O O . GLY A 1 86 ? -9.705 5.340 -5.926 1.00 87.44 86 GLY A O 1
ATOM 674 N N . TYR A 1 87 ? -8.800 3.610 -4.817 1.00 87.94 87 TYR A N 1
ATOM 675 C CA . TYR A 1 87 ? -7.975 4.461 -3.956 1.00 87.94 87 TYR A CA 1
ATOM 676 C C . TYR A 1 87 ? -6.873 5.185 -4.734 1.00 87.94 87 TYR A C 1
ATOM 678 O O . TYR A 1 87 ? -6.652 6.373 -4.522 1.00 87.94 87 TYR A O 1
ATOM 686 N N . LEU A 1 88 ? -6.211 4.505 -5.674 1.00 86.38 88 LEU A N 1
ATOM 687 C CA . LEU A 1 88 ? -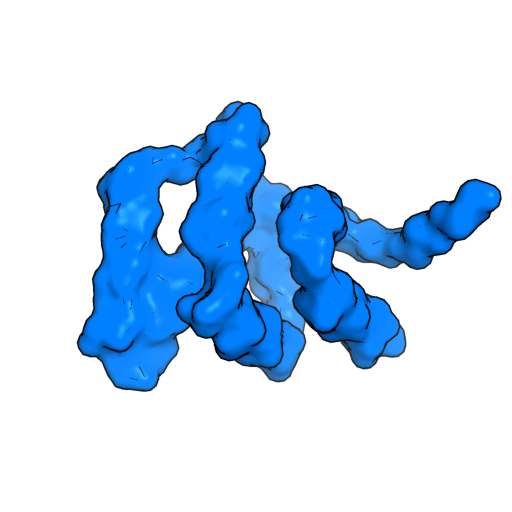5.187 5.121 -6.523 1.00 86.38 88 LEU A CA 1
ATOM 688 C C . LEU A 1 88 ? -5.768 6.203 -7.438 1.00 86.38 88 LEU A C 1
ATOM 690 O O . LEU A 1 88 ? -5.131 7.235 -7.637 1.00 86.38 88 LEU A O 1
ATOM 694 N N . GLN A 1 89 ? -6.991 6.008 -7.936 1.00 84.19 89 GLN A N 1
ATOM 695 C CA . GLN A 1 89 ? -7.717 7.021 -8.700 1.00 84.19 89 GLN A CA 1
ATOM 696 C C . GLN A 1 89 ? -8.032 8.253 -7.861 1.00 84.19 89 GLN A C 1
ATOM 698 O O . GLN A 1 89 ? -7.839 9.372 -8.324 1.00 84.19 89 GLN A O 1
ATOM 703 N N . ALA A 1 90 ? -8.469 8.059 -6.620 1.00 83.75 90 ALA A N 1
ATOM 704 C CA . ALA A 1 90 ? -8.736 9.167 -5.714 1.00 83.75 90 ALA A CA 1
ATOM 705 C C . ALA A 1 90 ? -7.462 9.924 -5.284 1.00 83.75 90 ALA A C 1
ATOM 707 O O . ALA A 1 90 ? -7.546 11.091 -4.911 1.00 83.75 90 ALA A O 1
ATOM 708 N N . LEU A 1 91 ? -6.290 9.288 -5.371 1.00 81.44 91 LEU A N 1
ATOM 709 C CA . LEU A 1 91 ? -4.985 9.915 -5.135 1.00 81.44 91 LEU A CA 1
ATOM 710 C C . LEU A 1 91 ? -4.384 10.599 -6.374 1.00 81.44 91 LEU A C 1
ATOM 712 O O . LEU A 1 91 ? -3.256 11.080 -6.288 1.00 81.44 91 LEU A O 1
ATOM 716 N N . ASP A 1 92 ? -5.097 10.621 -7.505 1.00 79.06 92 ASP A N 1
ATOM 717 C CA . ASP A 1 92 ? -4.600 11.087 -8.810 1.00 79.06 92 ASP A CA 1
ATOM 718 C C . ASP A 1 92 ? -3.324 10.347 -9.276 1.00 79.06 92 ASP A C 1
ATOM 720 O O . ASP A 1 92 ? -2.527 10.835 -10.074 1.00 79.06 92 ASP A O 1
ATOM 724 N N . HIS A 1 93 ? -3.123 9.111 -8.801 1.00 78.25 93 HIS A N 1
ATOM 725 C CA . HIS A 1 93 ? -1.975 8.271 -9.155 1.00 78.25 93 HIS A CA 1
ATOM 726 C C . HIS A 1 93 ? -2.211 7.557 -10.493 1.00 78.25 93 HIS A C 1
ATOM 728 O O . HIS A 1 93 ? -2.308 6.330 -10.581 1.00 78.25 93 HIS A O 1
ATOM 734 N N . ALA A 1 94 ? -2.327 8.349 -11.561 1.00 73.12 94 ALA A N 1
ATOM 735 C CA . ALA A 1 94 ? -2.648 7.873 -12.904 1.00 73.12 94 ALA A CA 1
ATOM 736 C C . ALA A 1 94 ? -1.645 6.827 -13.429 1.00 73.12 94 ALA A C 1
ATOM 738 O O . ALA A 1 94 ? -2.056 5.870 -14.084 1.00 73.12 94 ALA A O 1
ATOM 739 N N . GLU A 1 95 ? -0.354 6.950 -13.102 1.00 75.94 95 GLU A N 1
ATOM 740 C CA . GLU A 1 95 ? 0.688 5.990 -13.503 1.00 75.94 95 GLU A CA 1
ATOM 741 C C . GLU A 1 95 ? 0.449 4.588 -12.930 1.00 75.94 95 GLU A C 1
ATOM 743 O O . GLU A 1 95 ? 0.529 3.594 -13.656 1.00 75.94 95 GLU A O 1
ATOM 748 N N . ALA A 1 96 ? 0.075 4.496 -11.651 1.00 78.69 96 ALA A N 1
ATOM 749 C CA . ALA A 1 96 ? -0.234 3.218 -11.016 1.00 78.69 96 ALA A CA 1
ATOM 750 C C . ALA A 1 96 ? -1.481 2.570 -11.641 1.00 78.69 96 ALA A C 1
ATOM 752 O O . ALA A 1 96 ? -1.532 1.355 -11.812 1.00 78.69 96 ALA A O 1
ATOM 753 N N . ILE A 1 97 ? -2.462 3.376 -12.061 1.00 76.94 97 ILE A N 1
ATOM 754 C CA . ILE A 1 97 ? -3.671 2.896 -12.747 1.00 76.94 97 ILE A CA 1
ATOM 755 C C . ILE A 1 97 ? -3.340 2.346 -14.142 1.00 76.94 97 ILE A C 1
ATOM 757 O O . ILE A 1 97 ? -3.889 1.320 -14.553 1.00 76.94 97 ILE A O 1
ATOM 761 N N . GLN A 1 98 ? -2.413 2.980 -14.868 1.00 75.00 98 GLN A N 1
ATOM 762 C CA . GLN A 1 98 ? -1.959 2.493 -16.177 1.00 75.00 98 GLN A CA 1
ATOM 763 C C . GLN A 1 98 ? -1.226 1.146 -16.085 1.00 75.00 98 GLN A C 1
ATOM 765 O O . GLN A 1 98 ? -1.318 0.337 -17.014 1.00 75.00 98 GLN A O 1
ATOM 770 N N . LEU A 1 99 ? -0.555 0.852 -14.964 1.00 74.00 99 LEU A N 1
ATOM 771 C CA . LEU A 1 99 ? 0.051 -0.466 -14.742 1.00 74.00 99 LEU A CA 1
ATOM 772 C C . LEU A 1 99 ? -0.990 -1.593 -14.722 1.00 74.00 99 LEU A C 1
ATOM 774 O O . LEU A 1 99 ? -0.724 -2.672 -15.243 1.00 74.00 99 LEU A O 1
ATOM 778 N N . PHE A 1 100 ? -2.190 -1.347 -14.189 1.00 67.50 100 PHE A N 1
ATOM 779 C CA . PHE A 1 100 ? -3.271 -2.339 -14.222 1.00 67.50 100 PHE A CA 1
ATOM 780 C C . PHE A 1 100 ? -3.894 -2.488 -15.612 1.00 67.50 100 PHE A C 1
ATOM 782 O O . PHE A 1 100 ? -4.332 -3.577 -15.969 1.00 67.50 100 PHE A O 1
ATOM 789 N N . ARG A 1 101 ? -3.908 -1.418 -16.418 1.00 64.38 101 ARG A N 1
ATOM 790 C CA . ARG A 1 101 ? -4.438 -1.439 -17.793 1.00 64.38 101 ARG A CA 1
ATOM 791 C C . ARG A 1 101 ? -3.534 -2.192 -18.773 1.00 64.38 101 ARG A C 1
ATOM 793 O O . ARG A 1 101 ? -4.028 -2.735 -19.750 1.00 64.38 101 ARG A O 1
ATOM 800 N N . SER A 1 102 ? -2.230 -2.211 -18.515 1.00 53.16 102 SER A N 1
ATOM 801 C CA . SER A 1 102 ? -1.220 -2.874 -19.356 1.00 53.16 102 SER A CA 1
ATOM 802 C C . SER A 1 102 ? -0.949 -4.334 -18.970 1.00 53.16 102 SER A C 1
ATOM 804 O O . SER A 1 102 ? -0.151 -4.999 -19.625 1.00 53.16 102 SER A O 1
ATOM 806 N N . ALA A 1 103 ? -1.603 -4.833 -17.917 1.00 50.91 103 ALA A N 1
ATOM 807 C CA . ALA A 1 103 ? -1.520 -6.222 -17.465 1.00 50.91 103 ALA A CA 1
ATOM 808 C C . ALA A 1 103 ? -2.693 -7.102 -17.954 1.00 50.91 103 ALA A C 1
ATOM 810 O O . ALA A 1 103 ? -2.833 -8.227 -17.472 1.00 50.91 103 ALA A O 1
ATOM 811 N N . GLY A 1 104 ? -3.531 -6.575 -18.857 1.00 41.12 104 GLY A N 1
ATOM 812 C CA . GLY A 1 104 ? -4.623 -7.283 -19.537 1.00 41.12 104 GLY A CA 1
ATOM 813 C C . GLY A 1 104 ? -4.226 -7.767 -20.922 1.00 41.12 104 GLY A C 1
ATOM 814 O O . GLY A 1 104 ? -3.498 -7.016 -21.609 1.00 41.12 104 GLY A O 1
#

Mean predicted aligned error: 6.83 Å

Organism: Callorhinchus milii (NCBI:txid7868)